Protein AF-A0A662I802-F1 (afdb_monomer_lite)

Secondary structure (DSSP, 8-state):
-B----HHHHHHHHHHHHHH--S--EEEEESB-SS-B--HHHHHHHHHHHHHTT-SEEEEE-GGG--HHHHHHHHHHHTTS-----

Radius of gyration: 12.78 Å; chains: 1; bounding box: 34×20×36 Å

Foldseek 3Di:
DDADLDLVVLLVVLLVVVVVDDDQAEAEYEQDDPVDHDDLVSLLSSQLSSVVSPHPYYDYPDPVNDDPSSVVSNCVNVPPDPPDPD

Sequence (86 aa):
MTYTNIMLVARRLTQEHRALTECRLYVGLGKKSSVSSLSPEKLAEQARAVLEAGADGVIVFSYSSLTQRDLEFLKQIVGGGAHKLC

pLDDT: mean 89.14, std 14.44, range [38.97, 97.75]

Structure (mmCIF, N/CA/C/O backbone):
data_AF-A0A662I802-F1
#
_entry.id   AF-A0A662I802-F1
#
loop_
_atom_site.group_PDB
_atom_site.id
_atom_site.type_symbol
_atom_site.label_atom_id
_atom_site.label_alt_id
_atom_site.label_comp_id
_atom_site.label_asym_id
_atom_site.label_entity_id
_atom_site.label_seq_id
_atom_site.pdbx_PDB_ins_code
_atom_site.Cartn_x
_atom_site.Cartn_y
_atom_site.Cartn_z
_atom_site.occupancy
_atom_site.B_iso_or_equiv
_atom_site.auth_seq_id
_atom_site.auth_comp_id
_atom_site.auth_asym_id
_atom_site.auth_atom_id
_atom_site.pdbx_PDB_model_num
ATOM 1 N N . MET A 1 1 ? -6.892 -8.798 -3.622 1.00 81.12 1 MET A N 1
ATOM 2 C CA . MET A 1 1 ? -5.602 -8.528 -4.300 1.00 81.12 1 MET A CA 1
ATOM 3 C C . MET A 1 1 ? -5.912 -8.039 -5.705 1.00 81.12 1 MET A C 1
ATOM 5 O O . MET A 1 1 ? -6.739 -8.668 -6.352 1.00 81.12 1 MET A O 1
ATOM 9 N N . THR A 1 2 ? -5.319 -6.935 -6.157 1.00 85.62 2 THR A N 1
ATOM 10 C CA . THR A 1 2 ? -5.506 -6.389 -7.513 1.00 85.62 2 THR A CA 1
ATOM 11 C C . THR A 1 2 ? -4.166 -6.216 -8.225 1.00 85.62 2 THR A C 1
ATOM 13 O O . THR A 1 2 ? -3.182 -5.836 -7.600 1.00 85.62 2 THR A O 1
ATOM 16 N N . TYR A 1 3 ? -4.133 -6.486 -9.532 1.00 85.88 3 TYR A N 1
ATOM 17 C CA . TYR A 1 3 ? -2.972 -6.272 -10.413 1.00 85.88 3 TYR A CA 1
ATOM 18 C C . TYR A 1 3 ? -3.194 -5.096 -11.376 1.00 85.88 3 TYR A C 1
ATOM 20 O O . TYR A 1 3 ? -2.550 -4.997 -12.421 1.00 85.88 3 TYR A O 1
ATOM 28 N N . THR A 1 4 ? -4.156 -4.225 -11.064 1.00 89.31 4 THR A N 1
ATOM 29 C CA . THR A 1 4 ? -4.473 -3.078 -11.910 1.00 89.31 4 THR A CA 1
ATOM 30 C C . THR A 1 4 ? -3.376 -2.018 -11.852 1.00 89.31 4 THR A C 1
ATOM 32 O O . THR A 1 4 ? -2.898 -1.640 -10.784 1.00 89.31 4 THR A O 1
ATOM 35 N N . ASN A 1 5 ? -3.047 -1.459 -13.014 1.00 88.69 5 ASN A N 1
ATOM 36 C CA . ASN A 1 5 ? -2.232 -0.248 -13.111 1.00 88.69 5 ASN A CA 1
ATOM 37 C C . ASN A 1 5 ? -3.089 1.031 -13.104 1.00 88.69 5 ASN A C 1
ATOM 39 O O . ASN A 1 5 ? -2.554 2.134 -13.207 1.00 88.69 5 ASN A O 1
ATOM 43 N N . ILE A 1 6 ? -4.416 0.893 -13.002 1.00 92.06 6 ILE A N 1
ATOM 44 C CA . ILE A 1 6 ? -5.372 1.999 -13.032 1.00 92.06 6 ILE A CA 1
ATOM 45 C C . ILE A 1 6 ? -5.732 2.375 -11.594 1.00 92.06 6 ILE A C 1
ATOM 47 O O . ILE A 1 6 ? -6.492 1.677 -10.922 1.00 92.06 6 ILE A O 1
ATOM 51 N N . MET A 1 7 ? -5.213 3.514 -11.137 1.00 93.31 7 MET A N 1
ATOM 52 C CA . MET A 1 7 ? -5.404 4.010 -9.769 1.00 93.31 7 MET A CA 1
ATOM 53 C C . MET A 1 7 ? -6.883 4.165 -9.393 1.00 93.31 7 MET A C 1
ATOM 55 O O . MET A 1 7 ? -7.285 3.754 -8.307 1.00 93.31 7 MET A O 1
ATOM 59 N N . LEU A 1 8 ? -7.705 4.701 -10.304 1.00 95.19 8 LEU A N 1
ATOM 60 C CA . LEU A 1 8 ? -9.139 4.893 -10.071 1.00 95.19 8 LEU A CA 1
ATOM 61 C C . LEU A 1 8 ? -9.856 3.569 -9.763 1.00 95.19 8 LEU A C 1
ATOM 63 O O . LEU A 1 8 ? -10.715 3.525 -8.886 1.00 95.19 8 LEU A O 1
ATOM 67 N N . VAL A 1 9 ? -9.458 2.485 -10.437 1.00 95.38 9 VAL A N 1
ATOM 68 C CA . VAL A 1 9 ? -10.018 1.146 -10.209 1.00 95.38 9 VAL A CA 1
ATOM 69 C C . VAL A 1 9 ? -9.620 0.638 -8.826 1.00 95.38 9 VAL A C 1
ATOM 71 O O . VAL A 1 9 ? -10.486 0.207 -8.072 1.00 95.38 9 VAL A O 1
ATOM 74 N N . ALA A 1 10 ? -8.337 0.734 -8.457 1.00 95.75 10 ALA A N 1
ATOM 75 C CA . ALA A 1 10 ? -7.877 0.321 -7.129 1.00 95.75 10 ALA A CA 1
ATOM 76 C C . ALA A 1 10 ? -8.614 1.081 -6.014 1.00 95.75 10 ALA A C 1
ATOM 78 O O . ALA A 1 10 ? -9.096 0.470 -5.064 1.00 95.75 10 ALA A O 1
ATOM 79 N N . ARG A 1 11 ? -8.774 2.401 -6.168 1.00 97.25 11 ARG A N 1
ATOM 80 C CA . ARG A 1 11 ? -9.508 3.249 -5.222 1.00 97.25 11 ARG A CA 1
ATOM 81 C C . ARG A 1 11 ? -10.971 2.826 -5.087 1.00 97.25 11 ARG A C 1
ATOM 83 O O . ARG A 1 11 ? -11.454 2.667 -3.970 1.00 97.25 11 ARG A O 1
ATOM 90 N N . ARG A 1 12 ? -11.676 2.640 -6.208 1.00 97.50 12 ARG A N 1
ATOM 91 C CA . ARG A 1 12 ? -13.109 2.324 -6.195 1.00 97.50 12 ARG A CA 1
ATOM 92 C C . ARG A 1 12 ? -13.393 0.958 -5.578 1.00 97.50 12 ARG A C 1
ATOM 94 O O . ARG A 1 12 ? -14.274 0.854 -4.732 1.00 97.50 12 ARG A O 1
ATOM 101 N N . LEU A 1 13 ? -12.592 -0.046 -5.932 1.00 96.25 13 LEU A N 1
ATOM 102 C CA . LEU A 1 13 ? -12.692 -1.383 -5.346 1.00 96.25 13 LEU A CA 1
ATOM 103 C C . LEU A 1 13 ? -12.485 -1.356 -3.827 1.00 96.25 13 LEU A C 1
ATOM 105 O O . LEU A 1 13 ? -13.183 -2.058 -3.102 1.00 96.25 13 LEU A O 1
ATOM 109 N N . THR A 1 14 ? -11.563 -0.527 -3.331 1.00 97.19 14 THR A N 1
ATOM 110 C CA . THR A 1 14 ? -11.368 -0.351 -1.886 1.00 97.19 14 THR A CA 1
ATOM 111 C C . THR A 1 14 ? -12.589 0.268 -1.212 1.00 97.19 14 THR A C 1
ATOM 113 O O . THR A 1 14 ? -13.019 -0.237 -0.180 1.00 97.19 14 THR A O 1
ATOM 116 N N . GLN A 1 15 ? -13.179 1.315 -1.799 1.00 97.75 15 GLN A N 1
ATOM 117 C CA . GLN A 1 15 ? -14.388 1.950 -1.256 1.00 97.75 15 GLN A CA 1
ATOM 118 C C . GLN A 1 15 ? -15.556 0.965 -1.177 1.00 97.75 15 GLN A C 1
ATOM 120 O O . GLN A 1 15 ? -16.246 0.897 -0.164 1.00 97.75 15 GLN A O 1
ATOM 125 N N . GLU A 1 16 ? -15.756 0.180 -2.235 1.00 97.06 16 GLU A N 1
ATOM 126 C CA . GLU A 1 16 ? -16.802 -0.842 -2.286 1.00 97.06 16 GLU A CA 1
ATOM 127 C C . GLU A 1 16 ? -16.563 -1.931 -1.234 1.00 97.06 16 GLU A C 1
ATOM 129 O O . GLU A 1 16 ? -17.472 -2.262 -0.478 1.00 97.06 16 GLU A O 1
ATOM 134 N N . HIS A 1 17 ? -15.331 -2.426 -1.096 1.00 95.81 17 HIS A N 1
ATOM 135 C CA . HIS A 1 17 ? -14.989 -3.417 -0.071 1.00 95.81 17 HIS A CA 1
ATOM 136 C C . HIS A 1 17 ? -15.212 -2.865 1.346 1.00 95.81 17 HIS A C 1
ATOM 138 O O . HIS A 1 17 ? -15.819 -3.530 2.188 1.00 95.81 17 HIS A O 1
ATOM 144 N N . ARG A 1 18 ? -14.784 -1.626 1.612 1.00 96.38 18 ARG A N 1
ATOM 145 C CA . ARG A 1 18 ? -14.985 -0.971 2.910 1.00 96.38 18 ARG A CA 1
ATOM 146 C C . ARG A 1 18 ? -16.464 -0.809 3.250 1.00 96.38 18 ARG A C 1
ATOM 148 O O . ARG A 1 18 ? -16.821 -0.971 4.410 1.00 96.38 18 ARG A O 1
ATOM 155 N N . ALA A 1 19 ? -17.308 -0.511 2.264 1.00 97.38 19 ALA A N 1
ATOM 156 C CA . ALA A 1 19 ? -18.750 -0.377 2.466 1.00 97.38 19 ALA A CA 1
ATOM 157 C C . ALA A 1 19 ? -19.450 -1.719 2.748 1.00 97.38 19 ALA A C 1
ATOM 159 O O . ALA A 1 19 ? -20.493 -1.736 3.392 1.00 97.38 19 ALA A O 1
ATOM 160 N N . LEU A 1 20 ? -18.892 -2.833 2.268 1.00 97.19 20 LEU A N 1
ATOM 161 C CA . LEU A 1 20 ? -19.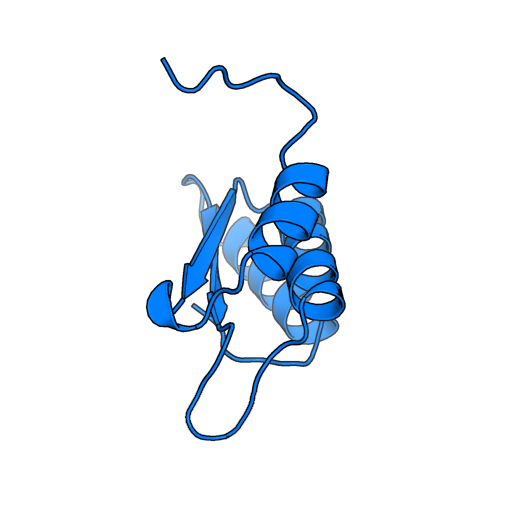505 -4.165 2.354 1.00 97.19 20 LEU A CA 1
ATOM 162 C C . LEU A 1 20 ? -18.976 -5.023 3.507 1.00 97.19 20 LEU A C 1
ATOM 164 O O . LEU A 1 20 ? -19.463 -6.132 3.719 1.00 97.19 20 LEU A O 1
ATOM 168 N N . THR A 1 21 ? -17.961 -4.556 4.229 1.00 94.19 21 THR A N 1
ATOM 169 C CA . THR A 1 21 ? -17.319 -5.325 5.298 1.00 94.19 21 THR A CA 1
ATOM 170 C C . THR A 1 21 ? -17.121 -4.467 6.533 1.00 94.19 21 THR A C 1
ATOM 172 O O . THR A 1 21 ? -16.932 -3.259 6.432 1.00 94.19 21 THR A O 1
ATOM 175 N N . GLU A 1 22 ? -17.135 -5.092 7.709 1.00 93.19 22 GLU A N 1
ATOM 176 C CA . GLU A 1 22 ? -16.882 -4.417 8.990 1.00 93.19 22 GLU A CA 1
ATOM 177 C C . GLU A 1 22 ? -15.489 -4.729 9.561 1.00 93.19 22 GLU A C 1
ATOM 179 O O . GLU A 1 22 ? -15.023 -4.054 10.475 1.00 93.19 22 GLU A O 1
ATOM 184 N N . CYS A 1 23 ? -14.774 -5.702 8.993 1.00 94.56 23 CYS A N 1
ATOM 185 C CA . CYS A 1 23 ? -13.453 -6.113 9.459 1.00 94.56 23 CYS A CA 1
ATOM 186 C C . CYS A 1 23 ? -12.338 -5.124 9.068 1.00 94.56 23 CYS A C 1
ATOM 188 O O . CYS A 1 23 ? -12.558 -4.143 8.348 1.00 94.56 23 CYS A O 1
ATOM 190 N N . ARG A 1 24 ? -11.116 -5.391 9.553 1.00 96.38 24 ARG A N 1
ATOM 191 C CA . ARG A 1 24 ? -9.925 -4.685 9.069 1.00 96.38 24 ARG A CA 1
ATOM 192 C C . ARG A 1 24 ? -9.692 -5.009 7.599 1.00 96.38 24 ARG A C 1
ATOM 194 O O . ARG A 1 24 ? -9.564 -6.178 7.229 1.00 96.38 24 ARG A O 1
ATOM 201 N N . LEU A 1 25 ? -9.579 -3.971 6.788 1.00 95.69 25 LEU A N 1
ATOM 202 C CA . LEU A 1 25 ? -9.419 -4.057 5.350 1.00 95.69 25 LEU A CA 1
ATOM 203 C C . LEU A 1 25 ? -7.956 -3.847 4.958 1.00 95.69 25 LEU A C 1
ATOM 205 O O . LEU A 1 25 ? -7.460 -2.724 4.911 1.00 95.69 25 LEU A O 1
ATOM 209 N N . TYR A 1 26 ? -7.285 -4.938 4.599 1.00 95.88 26 TYR A N 1
ATOM 210 C CA . TYR A 1 26 ? -5.949 -4.896 4.007 1.00 95.88 26 TYR A CA 1
ATOM 211 C C . TYR A 1 26 ? -6.036 -5.087 2.493 1.00 95.88 26 TYR A C 1
ATOM 213 O O . TYR A 1 26 ? -6.455 -6.141 2.005 1.00 95.88 26 TYR A O 1
ATOM 221 N N . VAL A 1 27 ? -5.624 -4.078 1.727 1.00 95.50 27 VAL A N 1
ATOM 222 C CA . VAL A 1 27 ? -5.720 -4.113 0.262 1.00 95.50 27 VAL A CA 1
ATOM 223 C C . VAL A 1 27 ? -4.439 -4.669 -0.344 1.00 95.50 27 VAL A C 1
ATOM 225 O O . VAL A 1 27 ? -3.347 -4.140 -0.160 1.00 95.50 27 VAL A O 1
ATOM 228 N N . GLY A 1 28 ? -4.586 -5.752 -1.103 1.00 95.31 28 GLY A N 1
ATOM 229 C CA . GLY A 1 28 ? -3.481 -6.355 -1.838 1.00 95.31 28 GLY A CA 1
ATOM 230 C C . GLY A 1 28 ? -3.169 -5.619 -3.146 1.00 95.31 28 GLY A C 1
ATOM 231 O O . GLY A 1 28 ? -4.053 -5.561 -4.003 1.00 95.31 28 GLY A O 1
ATOM 232 N N . LEU A 1 29 ? -1.931 -5.152 -3.325 1.00 95.31 29 LEU A N 1
ATOM 233 C CA . LEU A 1 29 ? -1.411 -4.481 -4.521 1.00 95.31 29 LEU A CA 1
ATOM 234 C C . LEU A 1 29 ? -0.371 -5.349 -5.243 1.00 95.31 29 LEU A C 1
ATOM 236 O O . LEU A 1 29 ? 0.645 -5.746 -4.668 1.00 95.31 29 LEU A O 1
ATOM 240 N N . GLY A 1 30 ? -0.605 -5.614 -6.524 1.00 94.62 30 GLY A N 1
ATOM 241 C CA . GLY A 1 30 ? 0.301 -6.357 -7.391 1.00 94.62 30 GLY A CA 1
ATOM 242 C C . GLY A 1 30 ? 1.420 -5.477 -7.952 1.00 94.62 30 GLY A C 1
ATOM 243 O O . GLY A 1 30 ? 1.175 -4.643 -8.817 1.00 94.62 30 GLY A O 1
ATOM 244 N N . LYS A 1 31 ? 2.666 -5.692 -7.525 1.00 94.31 31 LYS A N 1
ATOM 245 C CA . LYS A 1 31 ? 3.858 -5.003 -8.041 1.00 94.31 31 LYS A CA 1
ATOM 246 C C . LYS A 1 31 ? 4.245 -5.460 -9.447 1.00 94.31 31 LYS A C 1
ATOM 248 O O . LYS A 1 31 ? 4.635 -4.637 -10.278 1.00 94.31 31 LYS A O 1
ATOM 253 N N . LYS A 1 32 ? 4.172 -6.764 -9.716 1.00 91.88 32 LYS A N 1
ATOM 254 C CA . LYS A 1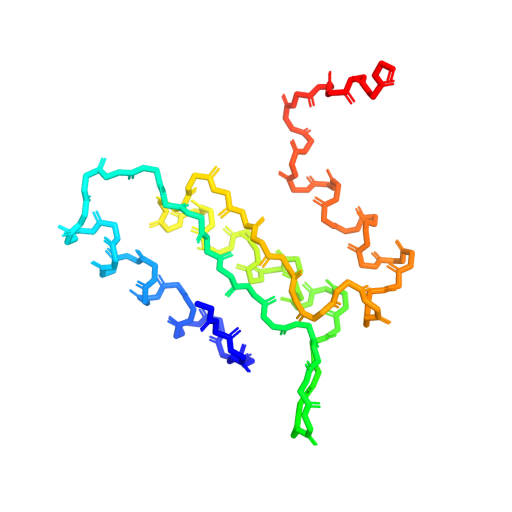 32 ? 4.497 -7.359 -11.017 1.00 91.88 32 LYS A CA 1
ATOM 255 C C . LYS A 1 32 ? 3.596 -8.558 -11.295 1.00 91.88 32 LYS A C 1
ATOM 257 O O . LYS A 1 32 ? 3.326 -9.361 -10.407 1.00 91.88 32 LYS A O 1
ATOM 262 N N . SER A 1 33 ? 3.166 -8.673 -12.541 1.00 87.44 33 SER A N 1
ATOM 263 C CA . SER A 1 33 ? 2.483 -9.826 -13.120 1.00 87.44 33 SER A CA 1
ATOM 264 C C . SER A 1 33 ? 3.215 -10.273 -14.394 1.00 87.44 33 SER A C 1
ATOM 266 O O . SER A 1 33 ? 4.247 -9.706 -14.761 1.00 87.44 33 SER A O 1
ATOM 268 N N . SER A 1 34 ? 2.686 -11.284 -15.084 1.00 85.94 34 SER A N 1
ATOM 269 C CA . SER A 1 34 ? 3.163 -11.673 -16.418 1.00 85.94 34 SER A CA 1
ATOM 270 C C . SER A 1 34 ? 2.908 -10.604 -17.489 1.00 85.94 34 SER A C 1
ATOM 272 O O . SER A 1 34 ? 3.567 -10.626 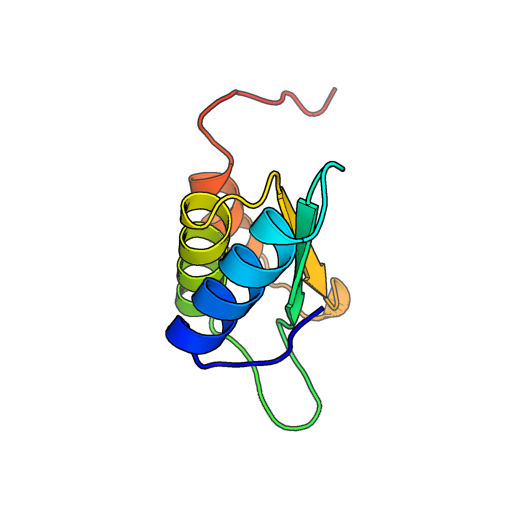-18.522 1.00 85.94 34 SER A O 1
ATOM 274 N N . VAL A 1 35 ? 1.979 -9.671 -17.249 1.00 86.25 35 VAL A N 1
ATOM 275 C CA . VAL A 1 35 ? 1.506 -8.691 -18.245 1.00 86.25 35 VAL A CA 1
ATOM 276 C C . VAL A 1 35 ? 1.935 -7.261 -17.905 1.00 86.25 35 VAL A C 1
ATOM 278 O O . VAL A 1 35 ? 2.037 -6.414 -18.787 1.00 86.25 35 VAL A O 1
ATOM 281 N N . SER A 1 36 ? 2.188 -6.960 -16.631 1.00 85.69 36 SER A N 1
ATOM 282 C CA . SER A 1 36 ? 2.409 -5.588 -16.173 1.00 85.69 36 SER A CA 1
ATOM 283 C C . SER A 1 36 ? 3.332 -5.497 -14.962 1.00 85.69 36 SER A C 1
ATOM 285 O O . SER A 1 36 ? 3.507 -6.447 -14.198 1.00 85.69 36 SER A O 1
ATOM 287 N N . SER A 1 37 ? 3.897 -4.312 -14.756 1.00 91.94 37 SER A N 1
ATOM 288 C CA . SER A 1 37 ? 4.566 -3.936 -13.515 1.00 91.94 37 SER A CA 1
ATOM 289 C C . SER A 1 37 ? 4.210 -2.505 -13.122 1.00 91.94 37 SER A C 1
ATOM 291 O O . SER A 1 37 ? 3.906 -1.664 -13.974 1.00 91.94 37 SER A O 1
ATOM 293 N N . LEU A 1 38 ? 4.242 -2.231 -11.820 1.00 93.44 38 LEU A N 1
ATOM 294 C CA . LEU A 1 38 ? 4.199 -0.877 -11.277 1.00 93.44 38 LEU A CA 1
ATOM 295 C C . LEU A 1 38 ? 5.628 -0.351 -11.119 1.00 93.44 38 LEU A C 1
ATOM 297 O O . LEU A 1 38 ? 6.524 -1.088 -10.694 1.00 93.44 38 LEU A O 1
ATOM 301 N N . SER A 1 39 ? 5.841 0.927 -11.441 1.00 94.94 39 SER A N 1
ATOM 302 C CA . SER A 1 39 ? 7.043 1.636 -10.990 1.00 94.94 39 SER A CA 1
ATOM 303 C C . SER A 1 39 ? 6.958 1.887 -9.475 1.00 94.94 39 SER A C 1
ATOM 305 O O . SER A 1 39 ? 5.852 1.824 -8.923 1.00 94.94 39 SER A O 1
ATOM 307 N N . PRO A 1 40 ? 8.078 2.191 -8.797 1.00 95.88 40 PRO A N 1
ATOM 308 C CA . PRO A 1 40 ? 8.058 2.554 -7.379 1.00 95.88 40 PRO A CA 1
ATOM 309 C C . PRO A 1 40 ? 7.091 3.694 -7.055 1.00 95.88 40 PRO A C 1
ATOM 311 O O . PRO A 1 40 ? 6.317 3.613 -6.102 1.00 95.88 40 PRO A O 1
ATOM 314 N N . GLU A 1 41 ? 7.070 4.726 -7.895 1.00 95.19 41 GLU A N 1
ATOM 315 C CA . GLU A 1 41 ? 6.204 5.893 -7.743 1.00 95.19 41 GLU A CA 1
ATOM 316 C C . GLU A 1 41 ? 4.731 5.493 -7.863 1.00 95.19 41 GLU A C 1
ATOM 318 O O . GLU A 1 41 ? 3.931 5.809 -6.983 1.00 95.19 41 GLU A O 1
ATOM 323 N N . LYS A 1 42 ? 4.380 4.708 -8.892 1.00 95.00 42 LYS A N 1
ATOM 324 C CA . LYS A 1 42 ? 3.001 4.241 -9.095 1.00 95.00 42 LYS A CA 1
ATOM 325 C C . LYS A 1 42 ? 2.531 3.284 -8.004 1.00 95.00 42 LYS A C 1
ATOM 327 O O . LYS A 1 42 ? 1.359 3.321 -7.637 1.00 95.00 42 LYS A O 1
ATOM 332 N N . LEU A 1 43 ? 3.416 2.429 -7.487 1.00 95.62 43 LEU A N 1
ATOM 333 C CA . LEU A 1 43 ? 3.105 1.567 -6.346 1.00 95.62 43 LEU A CA 1
ATOM 334 C C . LEU A 1 43 ? 2.755 2.416 -5.120 1.00 95.62 43 LEU A C 1
ATOM 336 O O . LEU A 1 43 ? 1.740 2.168 -4.472 1.00 95.62 43 LEU A O 1
ATOM 340 N N . ALA A 1 44 ? 3.563 3.435 -4.833 1.00 95.56 44 ALA A N 1
ATOM 341 C CA . ALA A 1 44 ? 3.336 4.352 -3.725 1.00 95.56 44 ALA A CA 1
ATOM 342 C C . ALA A 1 44 ? 2.067 5.195 -3.885 1.00 95.56 44 ALA A C 1
ATOM 344 O O . ALA A 1 44 ? 1.299 5.342 -2.937 1.00 95.56 44 ALA A O 1
ATOM 345 N N . GLU A 1 45 ? 1.812 5.730 -5.074 1.00 95.44 45 GLU A N 1
ATOM 346 C CA . GLU A 1 45 ? 0.571 6.450 -5.367 1.00 95.44 45 GLU A CA 1
ATOM 347 C C . GLU A 1 45 ? -0.655 5.560 -5.180 1.00 95.44 45 GLU A C 1
ATOM 349 O O . GLU A 1 45 ? -1.619 5.970 -4.538 1.00 95.44 45 GLU A O 1
ATOM 354 N N . GLN A 1 46 ? -0.613 4.323 -5.681 1.00 95.75 46 GLN A N 1
ATOM 355 C CA . GLN A 1 46 ? -1.717 3.386 -5.511 1.00 95.75 46 GLN A CA 1
ATOM 356 C C . GLN A 1 46 ? -1.904 3.004 -4.036 1.00 95.75 46 GLN A C 1
ATOM 358 O O . GLN A 1 46 ? -3.040 2.958 -3.573 1.00 95.75 46 GLN A O 1
ATOM 363 N N . ALA A 1 47 ? -0.815 2.801 -3.284 1.00 96.12 47 ALA A N 1
ATOM 364 C CA . ALA A 1 47 ? -0.864 2.555 -1.843 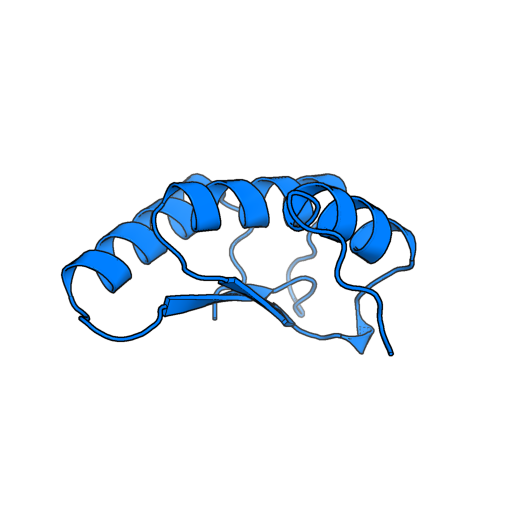1.00 96.12 47 ALA A CA 1
ATOM 365 C C . ALA A 1 47 ? -1.506 3.719 -1.074 1.00 96.12 47 ALA A C 1
ATOM 367 O O . ALA A 1 47 ? -2.410 3.483 -0.277 1.00 96.12 47 ALA A O 1
ATOM 368 N N . ARG A 1 48 ? -1.123 4.970 -1.357 1.00 96.25 48 ARG A N 1
ATOM 369 C CA . ARG A 1 48 ? -1.785 6.155 -0.781 1.00 96.25 48 ARG A CA 1
ATOM 370 C C . ARG A 1 48 ? -3.268 6.197 -1.126 1.00 96.25 48 ARG A C 1
ATOM 372 O O . ARG A 1 48 ? -4.096 6.3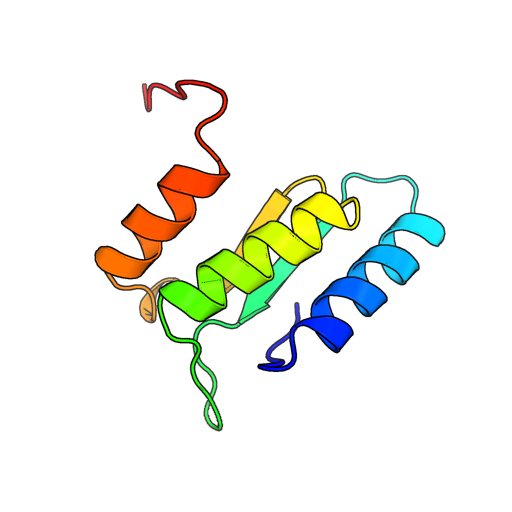10 -0.230 1.00 96.25 48 ARG A O 1
ATOM 379 N N . ALA A 1 49 ? -3.603 6.015 -2.401 1.00 96.06 49 ALA A N 1
ATOM 380 C CA . ALA A 1 49 ? -4.979 6.106 -2.874 1.00 96.06 49 ALA A CA 1
ATOM 381 C C . ALA A 1 49 ? -5.911 5.077 -2.214 1.00 96.06 49 ALA A C 1
ATOM 383 O O . ALA A 1 49 ? -7.079 5.382 -1.977 1.00 96.06 49 ALA A O 1
ATOM 384 N N . VAL A 1 50 ? -5.430 3.863 -1.920 1.00 96.56 50 VAL A N 1
ATOM 385 C CA . VAL A 1 50 ? -6.253 2.857 -1.227 1.00 96.56 50 VAL A CA 1
ATOM 386 C C . VAL A 1 50 ? -6.346 3.111 0.278 1.00 96.56 50 VAL A C 1
ATOM 388 O O . VAL A 1 50 ? -7.403 2.874 0.853 1.00 96.56 50 VAL A O 1
ATOM 391 N N . LEU A 1 51 ? -5.301 3.646 0.915 1.00 95.94 51 LEU A N 1
ATOM 392 C CA . LEU A 1 51 ? -5.367 4.061 2.321 1.00 95.94 51 LEU A CA 1
ATOM 393 C C . LEU A 1 51 ? -6.363 5.217 2.503 1.00 95.94 51 LEU A C 1
ATOM 395 O O . LEU A 1 51 ? -7.266 5.131 3.328 1.00 95.94 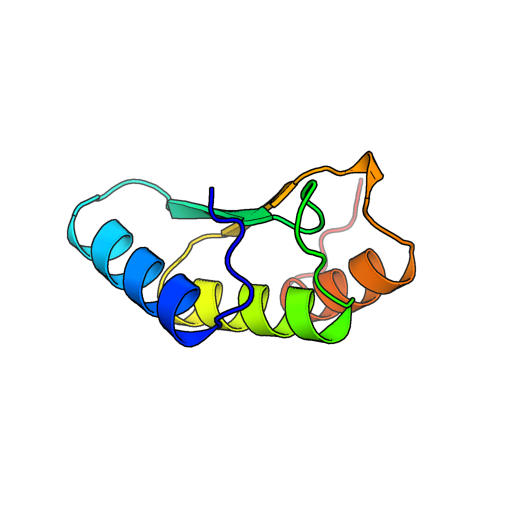51 LEU A O 1
ATOM 399 N N . GLU A 1 52 ? -6.287 6.243 1.653 1.00 95.94 52 GLU A N 1
ATOM 400 C CA . GLU A 1 52 ? -7.251 7.356 1.612 1.00 95.94 52 GLU A CA 1
ATOM 401 C C . GLU A 1 52 ? -8.685 6.896 1.297 1.00 95.94 52 GLU A C 1
ATOM 403 O O . GLU A 1 52 ? -9.655 7.564 1.650 1.00 95.94 52 GLU A O 1
ATOM 408 N N . ALA A 1 53 ? -8.838 5.747 0.632 1.00 96.19 53 ALA A N 1
ATOM 409 C CA . ALA A 1 53 ? -10.130 5.134 0.336 1.00 96.19 53 ALA A CA 1
ATOM 410 C C . ALA A 1 53 ? -10.717 4.311 1.496 1.00 96.19 53 ALA A C 1
ATOM 412 O O . ALA A 1 53 ? -11.806 3.759 1.337 1.00 96.19 53 ALA A O 1
ATOM 413 N N . GLY A 1 54 ? -10.025 4.229 2.636 1.00 95.69 54 GLY A N 1
ATOM 414 C CA . GLY A 1 54 ? -10.501 3.546 3.839 1.00 95.69 54 GLY A CA 1
ATOM 415 C C . GLY A 1 54 ? -9.920 2.150 4.061 1.00 95.69 54 GLY A C 1
ATOM 416 O O . GLY A 1 54 ? -10.495 1.381 4.829 1.00 95.69 54 GLY A O 1
ATOM 417 N N . ALA A 1 55 ? -8.813 1.798 3.398 1.00 96.38 55 ALA A N 1
ATOM 418 C CA . ALA A 1 55 ? -8.044 0.617 3.780 1.00 96.38 55 ALA A CA 1
ATOM 419 C C . ALA A 1 55 ? -7.276 0.869 5.087 1.00 96.38 55 ALA A C 1
ATOM 421 O O . ALA A 1 55 ? -6.646 1.911 5.255 1.00 96.38 55 ALA A O 1
ATOM 422 N N . ASP A 1 56 ? -7.253 -0.127 5.968 1.00 95.38 56 ASP A N 1
ATOM 423 C CA . ASP A 1 56 ? -6.469 -0.120 7.209 1.00 95.38 56 ASP A CA 1
ATOM 424 C C . ASP A 1 56 ? -4.981 -0.427 6.962 1.00 95.38 56 ASP A C 1
ATOM 426 O O . ASP A 1 56 ? -4.128 -0.219 7.825 1.00 95.38 56 ASP A O 1
ATOM 430 N N . GLY A 1 57 ? -4.651 -0.954 5.782 1.00 94.88 57 GLY A N 1
ATOM 431 C CA . GLY A 1 57 ? -3.283 -1.248 5.386 1.00 94.88 57 GLY A CA 1
ATOM 432 C C . GLY A 1 57 ? -3.180 -1.794 3.967 1.00 94.88 57 GLY A C 1
ATOM 433 O O . GLY A 1 57 ? -4.180 -2.059 3.295 1.00 94.88 57 GLY A O 1
ATOM 434 N N . VAL A 1 58 ? -1.943 -1.999 3.517 1.00 94.94 58 VAL A N 1
ATOM 435 C CA . VAL A 1 58 ? -1.639 -2.561 2.195 1.00 94.94 58 VAL A CA 1
ATOM 436 C C . VAL A 1 58 ? -0.774 -3.810 2.310 1.00 94.94 58 VAL A C 1
ATOM 438 O O . VAL A 1 58 ? 0.105 -3.898 3.163 1.00 94.94 58 VAL A O 1
ATOM 441 N N . ILE A 1 59 ? -1.011 -4.772 1.422 1.00 95.12 59 ILE A N 1
ATOM 442 C CA . ILE A 1 59 ? -0.183 -5.970 1.244 1.00 95.12 59 ILE A CA 1
ATOM 443 C C . ILE A 1 59 ? 0.378 -5.915 -0.171 1.00 95.12 59 ILE A C 1
ATOM 445 O O . ILE A 1 59 ? -0.387 -5.802 -1.121 1.00 95.12 59 ILE A O 1
ATOM 449 N N . VAL A 1 60 ? 1.694 -6.012 -0.347 1.00 94.31 60 VAL A N 1
ATOM 450 C CA . VAL A 1 60 ? 2.307 -5.928 -1.681 1.00 94.31 60 VAL A CA 1
ATOM 451 C C . VAL A 1 60 ? 2.745 -7.307 -2.162 1.00 94.31 60 VAL A C 1
ATOM 453 O O . VAL A 1 60 ? 3.422 -8.035 -1.436 1.00 94.31 60 VAL A O 1
ATOM 456 N N . PHE A 1 61 ? 2.373 -7.668 -3.392 1.00 92.19 61 PHE A N 1
ATOM 457 C CA . PHE A 1 61 ? 2.689 -8.964 -3.991 1.00 92.19 61 PHE A CA 1
ATOM 458 C C . PHE A 1 61 ? 3.318 -8.836 -5.393 1.00 92.19 61 PHE A C 1
ATOM 460 O O . PHE A 1 61 ? 2.836 -8.077 -6.219 1.00 92.19 61 PHE A O 1
ATOM 467 N N . SER A 1 62 ? 4.345 -9.603 -5.761 1.00 90.06 62 SER A N 1
ATOM 468 C CA . SER A 1 62 ? 5.129 -10.495 -4.902 1.00 90.06 62 SER A CA 1
ATOM 469 C C . SER A 1 62 ? 6.279 -9.730 -4.246 1.00 90.06 62 SER A C 1
ATOM 471 O O . SER A 1 62 ? 6.858 -8.831 -4.856 1.00 90.06 62 SER A O 1
ATOM 473 N N . TYR A 1 63 ? 6.664 -10.125 -3.030 1.00 91.38 63 TYR A N 1
ATOM 474 C CA . TYR A 1 63 ? 7.828 -9.547 -2.347 1.00 91.38 63 TYR A CA 1
ATOM 475 C C . TYR A 1 63 ? 9.108 -9.651 -3.192 1.00 91.38 63 TYR A C 1
ATOM 477 O O . TYR A 1 63 ? 9.864 -8.694 -3.290 1.00 91.38 63 TYR A O 1
ATOM 485 N N . SER A 1 64 ? 9.290 -10.770 -3.901 1.00 93.88 64 SER A N 1
ATOM 486 C CA . SER A 1 64 ? 10.420 -11.002 -4.814 1.00 93.88 64 SER A CA 1
ATOM 487 C C . SER A 1 64 ? 10.533 -9.996 -5.966 1.00 93.88 64 SER A C 1
ATOM 489 O O . SER A 1 64 ? 11.561 -9.945 -6.634 1.00 93.88 64 SER A O 1
ATOM 491 N N . SER A 1 65 ? 9.481 -9.218 -6.228 1.00 93.44 65 SER A N 1
ATOM 492 C CA . SER A 1 65 ? 9.463 -8.184 -7.265 1.00 93.44 65 SER A CA 1
ATOM 493 C C . SER A 1 65 ? 9.698 -6.768 -6.732 1.00 93.44 65 SER A C 1
ATOM 495 O O . SER A 1 65 ? 9.711 -5.821 -7.524 1.00 93.44 65 SER A O 1
ATOM 497 N N . LEU A 1 66 ? 9.870 -6.618 -5.414 1.00 95.62 66 LEU A N 1
ATOM 498 C CA . LEU A 1 66 ? 10.185 -5.344 -4.783 1.00 95.62 66 LEU A CA 1
ATOM 499 C C . LEU A 1 66 ? 11.675 -5.045 -4.871 1.00 95.62 66 LEU A C 1
ATOM 501 O O . LEU A 1 66 ? 12.534 -5.893 -4.645 1.00 95.62 66 LEU A O 1
ATOM 505 N N . THR A 1 67 ? 11.960 -3.792 -5.179 1.00 96.50 67 THR A N 1
ATOM 506 C CA . THR A 1 67 ? 13.283 -3.188 -5.129 1.00 96.50 67 THR A CA 1
ATOM 507 C C . THR A 1 67 ? 13.441 -2.396 -3.837 1.00 96.50 67 THR A C 1
ATOM 509 O O . THR A 1 67 ? 12.461 -2.013 -3.197 1.00 96.50 67 THR A O 1
ATOM 512 N N . GLN A 1 68 ? 14.683 -2.068 -3.484 1.00 96.00 68 GLN A N 1
ATOM 513 C CA . GLN A 1 68 ? 14.968 -1.173 -2.362 1.00 96.00 68 GLN A CA 1
ATOM 514 C C . GLN A 1 68 ? 14.225 0.168 -2.492 1.00 96.00 68 GLN A C 1
ATOM 516 O O . GLN A 1 68 ? 13.649 0.664 -1.525 1.00 96.00 68 GLN A O 1
ATOM 521 N N . ARG A 1 69 ? 14.152 0.702 -3.717 1.00 96.50 69 ARG A N 1
ATOM 522 C CA . ARG A 1 69 ? 13.433 1.941 -4.013 1.00 96.50 69 ARG A CA 1
ATOM 523 C C . ARG A 1 69 ? 11.933 1.812 -3.749 1.00 96.50 69 ARG A C 1
ATOM 525 O O . ARG A 1 69 ? 11.341 2.726 -3.192 1.00 96.50 69 ARG A O 1
ATOM 532 N N . ASP A 1 70 ? 11.313 0.678 -4.079 1.00 95.75 70 ASP A N 1
ATOM 533 C CA . ASP A 1 70 ? 9.901 0.442 -3.739 1.00 95.75 70 ASP A CA 1
ATOM 534 C C . ASP A 1 70 ? 9.668 0.544 -2.224 1.00 95.75 70 ASP A C 1
ATOM 536 O O . ASP A 1 70 ? 8.723 1.195 -1.778 1.00 95.75 70 ASP A O 1
ATOM 540 N N . LEU A 1 71 ? 10.556 -0.055 -1.427 1.00 94.50 71 LEU A N 1
ATOM 541 C CA . LEU A 1 71 ? 10.462 -0.047 0.034 1.00 94.50 71 LEU A CA 1
ATOM 542 C C . LEU A 1 71 ? 10.649 1.358 0.623 1.00 94.50 71 LEU A C 1
ATOM 544 O O . LEU A 1 71 ? 9.942 1.724 1.560 1.00 94.50 71 LEU A O 1
ATOM 548 N N . GLU A 1 72 ? 11.558 2.162 0.072 1.00 94.88 72 GLU A N 1
ATOM 549 C CA . GLU A 1 72 ? 11.769 3.557 0.483 1.00 94.88 72 GLU A CA 1
ATOM 550 C C . GLU A 1 72 ? 10.522 4.413 0.257 1.00 94.88 72 GLU A C 1
ATOM 552 O O . GLU A 1 72 ? 10.095 5.143 1.153 1.00 94.88 72 GLU A O 1
ATOM 557 N N . PHE A 1 73 ? 9.905 4.281 -0.917 1.00 94.69 73 PHE A N 1
ATOM 558 C CA . PHE A 1 73 ? 8.668 4.979 -1.255 1.00 94.69 73 PHE A CA 1
ATOM 559 C C . PHE A 1 73 ? 7.495 4.526 -0.377 1.00 94.69 73 PHE A C 1
ATOM 561 O O . PHE A 1 73 ? 6.724 5.360 0.095 1.00 94.69 73 PHE A O 1
ATOM 568 N N . LEU A 1 74 ? 7.376 3.223 -0.103 1.00 92.62 74 LEU A N 1
ATOM 569 C CA . LEU A 1 74 ? 6.357 2.697 0.808 1.00 92.62 74 LEU A CA 1
ATOM 570 C C . LEU A 1 74 ? 6.563 3.204 2.239 1.00 92.62 74 LEU A C 1
ATOM 572 O O . LEU A 1 74 ? 5.602 3.646 2.865 1.00 92.62 74 LEU A O 1
ATOM 576 N N . LYS A 1 75 ? 7.802 3.224 2.747 1.00 90.81 75 LYS A N 1
ATOM 577 C CA . LYS A 1 75 ? 8.132 3.715 4.098 1.00 90.81 75 LYS A CA 1
ATOM 578 C C . LYS A 1 75 ? 7.658 5.151 4.332 1.00 90.81 75 LYS A C 1
ATOM 580 O O . LYS A 1 75 ? 7.191 5.460 5.424 1.00 90.81 75 LYS A O 1
ATOM 585 N N . GLN A 1 76 ? 7.738 6.011 3.317 1.00 88.88 76 GLN A N 1
ATOM 586 C CA . GLN A 1 76 ? 7.265 7.400 3.400 1.00 88.88 76 GLN A CA 1
ATOM 587 C C . GLN A 1 76 ? 5.746 7.508 3.595 1.00 88.88 76 GLN A C 1
ATOM 589 O O . GLN A 1 76 ? 5.272 8.508 4.119 1.00 88.88 76 GLN A O 1
ATOM 594 N N . ILE A 1 77 ? 4.983 6.489 3.193 1.00 85.69 77 ILE A N 1
ATOM 595 C CA . ILE A 1 77 ? 3.518 6.464 3.312 1.00 85.69 77 ILE A CA 1
ATOM 596 C C . ILE A 1 77 ? 3.090 5.989 4.699 1.00 85.69 77 ILE A C 1
ATOM 598 O O . ILE A 1 77 ? 2.150 6.526 5.273 1.00 85.69 77 ILE A O 1
ATOM 602 N N . VAL A 1 78 ? 3.786 4.989 5.249 1.00 69.25 78 VAL A N 1
ATOM 603 C CA . VAL A 1 78 ? 3.467 4.418 6.572 1.00 69.25 78 VAL A CA 1
ATOM 604 C C . VAL A 1 78 ? 4.040 5.266 7.724 1.00 69.25 78 VAL A C 1
ATOM 606 O O . VAL A 1 78 ? 3.680 5.088 8.885 1.00 69.25 78 VAL A O 1
ATOM 609 N N . GLY A 1 79 ? 4.939 6.203 7.412 1.00 54.44 79 GLY A N 1
ATOM 610 C CA . GLY A 1 79 ? 5.744 6.989 8.350 1.00 54.44 79 GLY A CA 1
ATOM 611 C C . GLY A 1 79 ? 5.034 8.147 9.059 1.00 54.44 79 GLY A C 1
ATOM 612 O O . GLY A 1 79 ? 5.601 9.232 9.131 1.00 54.44 79 GLY A O 1
ATOM 613 N N . GLY A 1 80 ? 3.839 7.917 9.612 1.00 48.62 80 GLY A N 1
ATOM 614 C CA . GLY A 1 80 ? 3.227 8.759 10.656 1.00 48.62 80 GLY A CA 1
ATOM 615 C C . GLY A 1 80 ? 3.497 8.264 12.087 1.00 48.62 80 GLY A C 1
ATOM 616 O O . GLY A 1 80 ? 3.155 8.935 13.055 1.00 48.62 80 GLY A O 1
ATOM 617 N N . GLY A 1 81 ? 4.134 7.101 12.241 1.00 48.34 81 GLY A N 1
ATOM 618 C CA . GLY A 1 81 ? 4.563 6.559 13.526 1.00 48.34 81 GLY A CA 1
ATOM 619 C C . GLY A 1 81 ? 5.880 5.817 13.358 1.00 48.34 81 GLY A C 1
ATOM 620 O O . GLY A 1 81 ? 6.011 4.950 12.495 1.00 48.34 81 GLY A O 1
ATOM 621 N N . ALA A 1 82 ? 6.878 6.172 14.163 1.00 44.72 82 ALA A N 1
ATOM 622 C CA . ALA A 1 82 ? 8.141 5.456 14.211 1.00 44.72 82 ALA A CA 1
ATOM 623 C C . ALA A 1 82 ? 7.909 4.036 14.752 1.00 44.72 82 ALA A C 1
ATOM 625 O O . ALA A 1 82 ? 7.995 3.799 15.954 1.00 44.72 82 ALA A O 1
ATOM 626 N N . HIS A 1 83 ? 7.643 3.069 13.876 1.00 50.22 83 HIS A N 1
ATOM 627 C CA . HIS A 1 83 ? 7.841 1.671 14.228 1.00 50.22 83 HIS A CA 1
ATOM 628 C C . HIS A 1 83 ? 9.349 1.416 14.246 1.00 50.22 83 HIS A C 1
ATOM 630 O O . HIS A 1 83 ? 9.977 1.192 13.210 1.00 50.22 83 HIS A O 1
ATOM 636 N N . LYS A 1 84 ? 9.946 1.491 15.443 1.00 38.97 84 LYS A N 1
ATOM 637 C CA . LYS A 1 84 ? 11.201 0.788 15.706 1.00 38.97 84 LYS A CA 1
ATOM 638 C C . LYS A 1 84 ? 10.918 -0.683 15.413 1.00 38.97 84 LYS A C 1
ATOM 640 O O . LYS A 1 84 ? 10.059 -1.282 16.053 1.00 38.97 84 LYS A O 1
ATOM 645 N N . LEU A 1 85 ? 11.586 -1.223 14.401 1.00 44.97 85 LEU A N 1
ATOM 646 C CA . LEU A 1 85 ? 11.767 -2.662 14.302 1.00 44.97 85 LEU A CA 1
ATOM 647 C C . LEU A 1 85 ? 12.635 -3.019 15.509 1.00 44.97 85 LEU A C 1
ATOM 649 O O . LEU A 1 85 ? 13.802 -2.630 15.555 1.00 44.97 85 LEU A O 1
ATOM 653 N N . CYS A 1 86 ? 11.987 -3.564 16.537 1.00 40.00 86 CYS A N 1
ATOM 654 C CA . CYS A 1 86 ? 12.640 -4.109 17.717 1.00 40.00 86 CYS A CA 1
ATOM 655 C C . CYS A 1 86 ? 13.559 -5.262 17.313 1.00 40.00 86 CYS A C 1
ATOM 657 O O . CYS A 1 86 ? 13.147 -6.034 16.415 1.00 40.00 86 CYS A O 1
#